Protein AF-A0A7C0XRY1-F1 (afdb_monomer_lite)

Foldseek 3Di:
DLVVLVVLLCVLLVVFDWDWDDFPNDIFIFRWDPVQDDVVQQATEGETEEEDEDPVVVCCVLPPTAFDPHHYGYQWYFYHYDQKTKIAGRVVSDIDIDRNVPDDPLLSVLVSCCSNPVDPVSVVVNRDCVSVVVVVVVVVVVVVVVVVD

Structure (mmCIF, N/CA/C/O backbone):
data_AF-A0A7C0XRY1-F1
#
_entry.id   AF-A0A7C0XRY1-F1
#
loop_
_atom_site.group_PDB
_atom_site.id
_atom_site.type_symbol
_atom_site.label_atom_id
_atom_site.label_alt_id
_atom_site.label_comp_id
_atom_site.label_asym_id
_atom_site.label_entity_id
_atom_site.label_seq_id
_atom_site.pdbx_PDB_ins_code
_atom_site.Cartn_x
_atom_site.Cartn_y
_atom_site.Cartn_z
_atom_site.occupancy
_atom_site.B_iso_or_equiv
_atom_site.auth_seq_id
_atom_site.auth_comp_id
_atom_site.auth_asym_id
_atom_site.auth_atom_id
_atom_site.pdbx_PDB_model_num
ATOM 1 N N . MET A 1 1 ? -15.741 6.247 4.252 1.00 76.25 1 MET A N 1
ATOM 2 C CA . MET A 1 1 ? -14.652 5.260 4.421 1.00 76.25 1 MET A CA 1
ATOM 3 C C . MET A 1 1 ? -13.866 4.938 3.148 1.00 76.25 1 MET A C 1
ATOM 5 O O . MET A 1 1 ? -12.732 5.383 3.084 1.00 76.25 1 MET A O 1
ATOM 9 N N . LYS A 1 2 ? -14.393 4.229 2.121 1.00 82.12 2 LYS A N 1
ATOM 10 C CA . LYS A 1 2 ? -13.607 3.956 0.881 1.00 82.12 2 LYS A CA 1
ATOM 11 C C . LYS A 1 2 ? -13.087 5.252 0.247 1.00 82.12 2 LYS A C 1
ATOM 13 O O . LYS A 1 2 ? -11.890 5.385 0.034 1.00 82.12 2 LYS A O 1
ATOM 18 N N . PHE A 1 3 ? -13.988 6.209 0.030 1.00 83.81 3 PHE A N 1
ATOM 19 C CA . PHE A 1 3 ? -13.664 7.512 -0.555 1.00 83.81 3 PHE A CA 1
ATOM 20 C C . PHE A 1 3 ? -12.614 8.292 0.252 1.00 83.81 3 PHE A C 1
ATOM 22 O O . PHE A 1 3 ? -11.694 8.858 -0.319 1.00 83.81 3 PHE A O 1
ATOM 29 N N . GLU A 1 4 ? -12.706 8.285 1.584 1.00 88.81 4 GLU A N 1
ATOM 30 C CA . GLU A 1 4 ? -11.753 8.990 2.455 1.00 88.81 4 GLU A CA 1
ATOM 31 C C . GLU A 1 4 ? -10.352 8.378 2.390 1.00 88.81 4 GLU A C 1
ATOM 33 O O . GLU A 1 4 ? -9.369 9.110 2.321 1.00 88.81 4 GLU A O 1
ATOM 38 N N . ILE A 1 5 ? -10.263 7.044 2.387 1.00 91.44 5 ILE A N 1
ATOM 39 C CA . ILE A 1 5 ? -8.989 6.325 2.291 1.00 91.44 5 ILE A CA 1
ATOM 40 C C . ILE A 1 5 ? -8.364 6.532 0.913 1.00 91.44 5 ILE A C 1
ATOM 42 O O . ILE A 1 5 ? -7.179 6.840 0.842 1.00 91.44 5 ILE A O 1
ATOM 46 N N . SER A 1 6 ? -9.156 6.417 -0.157 1.00 92.56 6 SER A N 1
ATOM 47 C CA . SER A 1 6 ? -8.690 6.678 -1.524 1.00 92.56 6 SER A CA 1
ATOM 48 C C . SER A 1 6 ? -8.161 8.112 -1.648 1.00 92.56 6 SER A C 1
ATOM 50 O O . SER A 1 6 ? -6.995 8.310 -1.975 1.00 92.56 6 SER A O 1
ATOM 52 N N . LYS A 1 7 ? -8.934 9.111 -1.200 1.00 93.62 7 LYS A N 1
ATOM 53 C CA . LYS A 1 7 ? -8.525 10.523 -1.209 1.00 93.62 7 LYS A CA 1
ATOM 54 C C . LYS A 1 7 ? -7.264 10.794 -0.382 1.00 93.62 7 LYS A C 1
ATOM 56 O O . LYS A 1 7 ? -6.456 11.638 -0.764 1.00 93.62 7 LYS A O 1
ATOM 61 N N . LEU A 1 8 ? -7.092 10.118 0.758 1.00 94.75 8 LEU A N 1
ATOM 62 C CA . LEU A 1 8 ? -5.864 10.207 1.553 1.00 94.75 8 LEU A CA 1
ATOM 63 C C . LEU A 1 8 ? -4.674 9.662 0.764 1.00 94.75 8 LEU A C 1
ATOM 65 O O . LEU A 1 8 ? -3.665 10.352 0.661 1.00 94.75 8 LEU A O 1
ATOM 69 N N . ILE A 1 9 ? -4.799 8.460 0.199 1.00 95.31 9 ILE A N 1
ATOM 70 C CA . ILE A 1 9 ? -3.731 7.817 -0.571 1.00 95.31 9 ILE A CA 1
ATOM 71 C C . ILE A 1 9 ? -3.361 8.690 -1.773 1.00 95.31 9 ILE A C 1
ATOM 73 O O . ILE A 1 9 ? -2.200 9.053 -1.923 1.00 95.31 9 ILE A O 1
ATOM 77 N N . GLU A 1 10 ? -4.337 9.114 -2.574 1.00 95.00 10 GLU A N 1
ATOM 78 C CA . GLU A 1 10 ? -4.120 9.993 -3.727 1.00 95.00 10 GLU A CA 1
ATOM 79 C C . GLU A 1 10 ? -3.440 11.309 -3.341 1.00 95.00 10 GLU A C 1
ATOM 81 O O . GLU A 1 10 ? -2.544 11.780 -4.044 1.00 95.00 10 GLU A O 1
ATOM 86 N N . LYS A 1 11 ? -3.839 11.905 -2.208 1.00 96.06 11 LYS A N 1
ATOM 87 C CA . LYS A 1 11 ? -3.251 13.153 -1.716 1.00 96.06 11 LYS A CA 1
ATOM 88 C C . LYS A 1 11 ? -1.767 13.006 -1.397 1.00 96.06 11 LYS A C 1
ATOM 90 O O . LYS A 1 11 ? -1.035 13.955 -1.658 1.00 96.06 11 LYS A O 1
ATOM 95 N N . GLU A 1 12 ? -1.344 11.891 -0.811 1.00 95.56 12 GLU A N 1
ATOM 96 C CA . GLU A 1 12 ? 0.076 11.660 -0.523 1.00 95.56 12 GLU A CA 1
ATOM 97 C C . GLU A 1 12 ? 0.827 11.266 -1.807 1.00 95.56 12 GLU A C 1
ATOM 99 O O . GLU A 1 12 ? 1.896 11.797 -2.099 1.00 95.56 12 GLU A O 1
ATOM 104 N N . LEU A 1 13 ? 0.217 10.423 -2.647 1.00 96.12 13 LEU A N 1
ATOM 105 C CA . LEU A 1 13 ? 0.836 9.914 -3.872 1.00 96.12 13 LEU A CA 1
ATOM 106 C C . LEU A 1 13 ? 1.029 10.961 -4.978 1.00 96.12 13 LEU A C 1
ATOM 108 O O . LEU A 1 13 ? 1.871 10.771 -5.859 1.00 96.12 13 LEU A O 1
ATOM 112 N N . LYS A 1 14 ? 0.276 12.067 -4.961 1.00 95.12 14 LYS A N 1
ATOM 113 C CA . LYS A 1 14 ? 0.413 13.152 -5.951 1.00 95.12 14 LYS A CA 1
ATOM 114 C C . LYS A 1 14 ? 1.782 13.841 -5.922 1.00 95.12 14 LYS A C 1
ATOM 116 O O . LYS A 1 14 ? 2.114 14.532 -6.878 1.00 95.12 14 LYS A O 1
ATOM 121 N N . ASN A 1 15 ? 2.522 13.701 -4.822 1.00 94.12 15 ASN A N 1
ATOM 122 C CA . ASN A 1 15 ? 3.830 14.329 -4.645 1.00 94.12 15 ASN A CA 1
ATOM 123 C C . ASN A 1 15 ? 4.940 13.573 -5.393 1.00 94.12 15 ASN A C 1
ATOM 125 O O . ASN A 1 15 ? 6.039 14.096 -5.547 1.00 94.12 15 ASN A O 1
ATOM 129 N N . TYR A 1 16 ? 4.649 12.362 -5.871 1.00 96.75 16 TYR A N 1
ATOM 130 C CA . TYR A 1 16 ? 5.587 11.517 -6.596 1.00 96.75 16 TYR A CA 1
ATOM 131 C C . TYR A 1 16 ? 5.400 11.624 -8.106 1.00 96.75 16 TYR A C 1
ATOM 133 O O . TYR A 1 16 ? 4.287 11.818 -8.610 1.00 96.75 16 TYR A O 1
ATOM 141 N N . SER A 1 17 ? 6.497 11.432 -8.839 1.00 96.19 17 SER A N 1
ATOM 142 C CA . SER A 1 17 ? 6.447 11.332 -10.293 1.00 96.19 17 SER A CA 1
ATOM 143 C C . SER A 1 17 ? 5.714 10.055 -10.708 1.00 96.19 17 SER A C 1
ATOM 145 O O . SER A 1 17 ? 5.767 9.020 -10.040 1.00 96.19 17 SER A O 1
ATOM 147 N N . LYS A 1 18 ? 4.973 10.138 -11.813 1.00 97.25 18 LYS A N 1
ATOM 148 C CA . LYS A 1 18 ? 4.175 9.025 -12.331 1.00 97.25 18 LYS A CA 1
ATOM 149 C C . LYS A 1 18 ? 4.900 8.360 -13.487 1.00 97.25 18 LYS A C 1
ATOM 151 O O . LYS A 1 18 ? 5.390 9.039 -14.388 1.00 97.25 18 LYS A O 1
ATOM 156 N N . LYS A 1 19 ? 4.903 7.032 -13.494 1.00 97.25 19 LYS A N 1
ATOM 157 C CA . LYS A 1 19 ? 5.399 6.223 -14.602 1.00 97.25 19 LYS A CA 1
ATOM 158 C C . LYS A 1 19 ? 4.414 5.114 -14.922 1.00 97.25 19 LYS A C 1
ATOM 160 O O . LYS A 1 19 ? 3.993 4.381 -14.033 1.00 97.25 19 LYS A O 1
ATOM 165 N N . ASP A 1 20 ? 4.093 4.954 -16.196 1.00 96.06 20 ASP A N 1
ATOM 166 C CA . ASP A 1 20 ? 3.316 3.804 -16.634 1.00 96.06 20 ASP A CA 1
ATOM 167 C C . ASP A 1 20 ? 4.210 2.568 -16.702 1.00 96.06 20 ASP A C 1
ATOM 169 O O . ASP A 1 20 ? 5.245 2.561 -17.375 1.00 96.06 20 ASP A O 1
ATOM 173 N N . ILE A 1 21 ? 3.785 1.511 -16.020 1.00 95.38 21 ILE A N 1
ATOM 174 C CA . ILE A 1 21 ? 4.418 0.197 -16.062 1.00 95.38 21 ILE A CA 1
ATOM 175 C C . ILE A 1 21 ? 3.436 -0.838 -16.597 1.00 95.38 21 ILE A C 1
ATOM 177 O O . ILE A 1 21 ? 2.224 -0.753 -16.386 1.00 95.38 21 ILE A O 1
ATOM 181 N N . LYS A 1 22 ? 3.963 -1.841 -17.299 1.00 94.25 22 LYS A N 1
ATOM 182 C CA . LYS A 1 22 ? 3.182 -2.981 -17.775 1.00 94.25 22 LYS A CA 1
ATOM 183 C C . LYS A 1 22 ? 3.335 -4.129 -16.780 1.00 94.25 22 LYS A C 1
ATOM 185 O O . LYS A 1 22 ? 4.439 -4.623 -16.575 1.00 94.25 22 LYS A O 1
ATOM 190 N N . ILE A 1 23 ? 2.231 -4.560 -16.178 1.00 93.00 23 ILE A N 1
ATOM 191 C CA . ILE A 1 23 ? 2.181 -5.749 -15.323 1.00 93.00 23 ILE A CA 1
ATOM 192 C C . ILE A 1 23 ? 1.205 -6.728 -15.976 1.00 93.00 23 ILE A C 1
ATOM 194 O O . ILE A 1 23 ? 0.007 -6.451 -16.058 1.00 93.00 23 ILE A O 1
ATOM 198 N N . SER A 1 24 ? 1.715 -7.876 -16.440 1.00 87.44 24 SER A N 1
ATOM 199 C CA . SER A 1 24 ? 0.972 -8.765 -17.351 1.00 87.44 24 SER A CA 1
ATOM 200 C C . SER A 1 24 ? 0.492 -7.969 -18.574 1.00 87.44 24 SER A C 1
ATOM 202 O O . SER A 1 24 ? 1.291 -7.250 -19.164 1.00 87.44 24 SER A O 1
ATOM 204 N N . ASP A 1 25 ? -0.782 -8.050 -18.942 1.00 87.12 25 ASP A N 1
ATOM 205 C CA . ASP A 1 25 ? -1.333 -7.381 -20.125 1.00 87.12 25 ASP A CA 1
ATOM 206 C C . ASP A 1 25 ? -2.000 -6.038 -19.815 1.00 87.12 25 ASP A C 1
ATOM 208 O O . ASP A 1 25 ? -2.602 -5.418 -20.690 1.00 87.12 25 ASP A O 1
ATOM 212 N N . LYS A 1 26 ? -1.860 -5.550 -18.577 1.00 92.00 26 LYS A N 1
ATOM 213 C CA . LYS A 1 26 ? -2.432 -4.280 -18.131 1.00 92.00 26 LYS A CA 1
ATOM 214 C C . LYS A 1 26 ? -1.353 -3.236 -17.863 1.00 92.00 26 LYS A C 1
ATOM 216 O O . LYS A 1 26 ? -0.240 -3.548 -17.430 1.00 92.00 26 LYS A O 1
ATOM 221 N N . ARG A 1 27 ? -1.707 -1.976 -18.114 1.00 94.31 27 ARG A N 1
ATOM 222 C CA . ARG A 1 27 ? -0.910 -0.812 -17.724 1.00 94.31 27 ARG A CA 1
ATOM 223 C C . ARG A 1 27 ? -1.376 -0.313 -16.368 1.00 94.31 27 ARG A C 1
ATOM 225 O O . ARG A 1 27 ? -2.576 -0.227 -16.127 1.00 94.31 27 ARG A O 1
ATOM 232 N N . TYR A 1 28 ? -0.419 0.030 -15.521 1.00 95.50 28 TYR A N 1
ATOM 233 C CA . TYR A 1 28 ? -0.668 0.617 -14.217 1.00 95.50 28 TYR A CA 1
ATOM 234 C C . TYR A 1 28 ? 0.220 1.835 -14.015 1.00 95.50 28 TYR A C 1
ATOM 236 O O . TYR A 1 28 ? 1.333 1.893 -14.539 1.00 95.50 28 TYR A O 1
ATOM 244 N N . THR A 1 29 ? -0.252 2.772 -13.200 1.00 96.44 29 THR A N 1
ATOM 245 C CA . THR A 1 29 ? 0.541 3.923 -12.778 1.00 96.44 29 THR A CA 1
ATOM 246 C C . THR A 1 29 ? 1.361 3.564 -11.544 1.00 96.44 29 THR A C 1
ATOM 248 O O . THR A 1 29 ? 0.824 3.217 -10.492 1.00 96.44 29 THR A O 1
ATOM 251 N N . LEU A 1 30 ? 2.678 3.668 -11.683 1.00 97.69 30 LEU A N 1
ATOM 252 C CA . LEU A 1 30 ? 3.638 3.627 -10.594 1.00 97.69 30 LEU A CA 1
ATOM 253 C C . LEU A 1 30 ? 3.942 5.057 -10.145 1.00 97.69 30 LEU A C 1
ATOM 255 O O . LEU A 1 30 ? 4.295 5.908 -10.960 1.00 97.69 30 LEU A O 1
ATOM 259 N N . HIS A 1 31 ? 3.834 5.305 -8.848 1.00 98.12 31 HIS A N 1
ATOM 260 C CA . HIS A 1 31 ? 4.304 6.527 -8.209 1.00 98.12 31 HIS A CA 1
ATOM 261 C C . HIS A 1 31 ? 5.738 6.294 -7.745 1.00 98.12 31 HIS A C 1
ATOM 263 O O . HIS A 1 31 ? 5.951 5.575 -6.770 1.00 98.12 31 HIS A O 1
ATOM 269 N N . VAL A 1 32 ? 6.708 6.823 -8.487 1.00 97.38 32 VAL A N 1
ATOM 270 C CA . VAL A 1 32 ? 8.135 6.560 -8.275 1.00 97.38 32 VAL A CA 1
ATOM 271 C C . VAL A 1 32 ? 8.612 7.313 -7.041 1.00 97.38 32 VAL A C 1
ATOM 273 O O . VAL A 1 32 ? 8.381 8.515 -6.913 1.00 97.38 32 VAL A O 1
ATOM 276 N N . VAL A 1 33 ? 9.264 6.591 -6.135 1.00 96.88 33 VAL A N 1
ATOM 277 C CA . VAL A 1 33 ? 9.712 7.108 -4.844 1.00 96.88 33 VAL A CA 1
ATOM 278 C C . VAL A 1 33 ? 11.228 7.295 -4.903 1.00 96.88 33 VAL A C 1
ATOM 280 O O . VAL A 1 33 ? 11.940 6.288 -4.930 1.00 96.88 33 VAL A O 1
ATOM 283 N N . PRO A 1 34 ? 11.739 8.540 -4.930 1.00 94.25 34 PRO A N 1
ATOM 284 C CA . PRO A 1 34 ? 13.173 8.805 -5.060 1.00 94.25 34 PRO A CA 1
ATOM 285 C C . PRO A 1 34 ? 14.025 8.089 -4.009 1.00 94.25 34 PRO A C 1
ATOM 287 O O . PRO A 1 34 ? 15.071 7.545 -4.335 1.00 94.25 34 PRO A O 1
ATOM 290 N N . GLU A 1 35 ? 13.542 8.007 -2.769 1.00 94.12 35 GLU A N 1
ATOM 291 C CA . GLU A 1 35 ? 14.229 7.368 -1.640 1.00 94.12 35 GLU A CA 1
ATOM 292 C C . GLU A 1 35 ? 14.394 5.848 -1.796 1.00 94.12 35 GLU A C 1
ATOM 294 O O . GLU A 1 35 ? 15.146 5.227 -1.047 1.00 94.12 35 GLU A O 1
ATOM 299 N N . LEU A 1 36 ? 13.676 5.237 -2.743 1.00 92.88 36 LEU A N 1
ATOM 300 C CA . LEU A 1 36 ? 13.749 3.809 -3.053 1.00 92.88 36 LEU A CA 1
ATOM 301 C C . LEU A 1 36 ? 14.447 3.536 -4.396 1.00 92.88 36 LEU A C 1
ATOM 303 O O . LEU A 1 36 ? 14.470 2.391 -4.849 1.00 92.88 36 LEU A O 1
ATOM 307 N N . CYS A 1 37 ? 14.976 4.571 -5.050 1.00 94.25 37 CYS A N 1
ATOM 308 C CA . CYS A 1 37 ? 15.654 4.454 -6.333 1.00 94.25 37 CYS A CA 1
ATOM 309 C C . CYS A 1 37 ? 17.176 4.393 -6.160 1.00 94.25 37 CYS A C 1
ATOM 311 O O . CYS A 1 37 ? 17.741 5.012 -5.263 1.00 94.25 37 CYS A O 1
ATOM 313 N N . ASP A 1 38 ? 17.823 3.666 -7.063 1.00 93.81 38 ASP A N 1
ATOM 314 C CA . ASP A 1 38 ? 19.273 3.579 -7.195 1.00 93.81 38 ASP A CA 1
ATOM 315 C C . ASP A 1 38 ? 19.597 3.619 -8.694 1.00 93.81 38 ASP A C 1
ATOM 317 O O . ASP A 1 38 ? 19.306 2.670 -9.429 1.00 93.81 38 ASP A O 1
ATOM 321 N N . GLU A 1 39 ? 20.110 4.756 -9.169 1.00 92.00 39 GLU A N 1
ATOM 322 C CA . GLU A 1 39 ? 20.379 4.975 -10.596 1.00 92.00 39 GLU A CA 1
ATOM 323 C C . GLU A 1 39 ? 21.548 4.122 -11.100 1.00 92.00 39 GLU A C 1
ATOM 325 O O . GLU A 1 39 ? 21.475 3.607 -12.218 1.00 92.00 39 GLU A O 1
ATOM 330 N N . ASP A 1 40 ? 22.565 3.892 -10.263 1.00 94.25 40 ASP A N 1
ATOM 331 C CA . ASP A 1 40 ? 23.739 3.081 -10.603 1.00 94.25 40 ASP A CA 1
ATOM 332 C C . ASP A 1 40 ? 23.346 1.616 -10.846 1.00 94.25 40 ASP A C 1
ATOM 334 O O . ASP A 1 40 ? 23.890 0.942 -11.724 1.00 94.25 40 ASP A O 1
ATOM 338 N N . LEU A 1 41 ? 22.351 1.128 -10.100 1.00 92.50 41 LEU A N 1
ATOM 339 C CA . LEU A 1 41 ? 21.788 -0.214 -10.256 1.00 92.50 41 LEU A CA 1
ATOM 340 C C . LEU A 1 41 ? 20.580 -0.268 -11.205 1.00 92.50 41 LEU A C 1
ATOM 342 O O . LEU A 1 41 ? 20.011 -1.346 -11.420 1.00 92.50 41 LEU A O 1
ATOM 346 N N . ASN A 1 42 ? 20.181 0.866 -11.793 1.00 94.38 42 ASN A N 1
ATOM 347 C CA . ASN A 1 42 ? 18.979 0.999 -12.617 1.00 94.38 42 ASN A CA 1
ATOM 348 C C . ASN A 1 42 ? 17.734 0.454 -11.886 1.00 94.38 42 ASN A C 1
ATOM 350 O O . ASN A 1 42 ? 16.978 -0.339 -12.443 1.00 94.38 42 ASN A O 1
ATOM 354 N N . ILE A 1 43 ? 17.537 0.812 -10.616 1.00 94.62 43 ILE A N 1
ATOM 355 C CA . ILE A 1 43 ? 16.397 0.406 -9.784 1.00 94.62 43 ILE A CA 1
ATOM 356 C C . ILE A 1 43 ? 15.509 1.626 -9.549 1.00 94.62 43 ILE A C 1
ATOM 358 O O . ILE A 1 43 ? 15.941 2.608 -8.955 1.00 94.62 43 ILE A O 1
ATOM 362 N N . PHE A 1 44 ? 14.244 1.548 -9.969 1.00 96.62 44 PHE A N 1
ATOM 363 C CA . PHE A 1 44 ? 13.268 2.622 -9.772 1.00 96.62 44 PHE A CA 1
ATOM 364 C C . PHE A 1 44 ? 12.015 2.084 -9.083 1.00 96.62 44 PHE A C 1
ATOM 366 O O . PHE A 1 44 ? 11.045 1.671 -9.727 1.00 96.62 44 PHE A O 1
ATOM 373 N N . GLU A 1 45 ? 12.0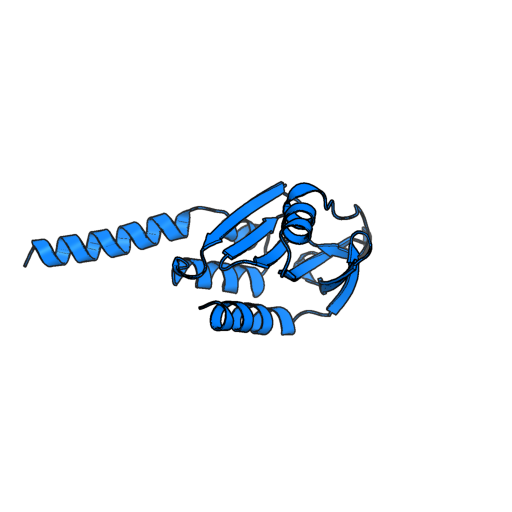41 2.046 -7.754 1.00 95.88 45 GLU A N 1
ATOM 374 C CA . GLU A 1 45 ? 10.940 1.517 -6.954 1.00 95.88 45 GLU A C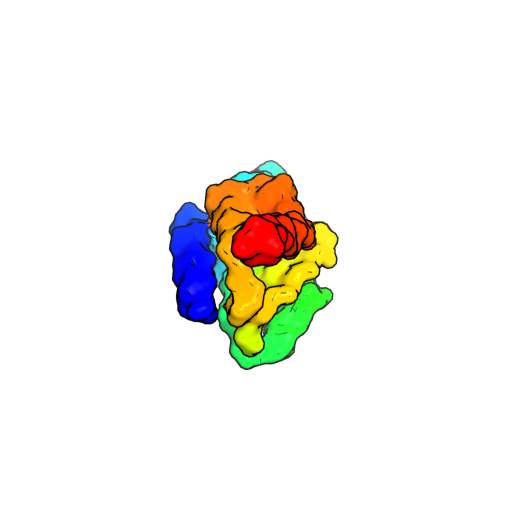A 1
ATOM 375 C C . GLU A 1 45 ? 9.875 2.578 -6.629 1.00 95.88 45 GLU A C 1
ATOM 377 O O . GLU A 1 45 ? 10.119 3.785 -6.593 1.00 95.88 45 GLU A O 1
ATOM 382 N N . GLY A 1 46 ? 8.648 2.121 -6.373 1.00 97.00 46 GLY A N 1
ATOM 383 C CA . GLY A 1 46 ? 7.570 3.027 -6.000 1.00 97.00 46 GLY A CA 1
ATOM 384 C C . GLY A 1 46 ? 6.287 2.373 -5.506 1.00 97.00 46 GLY A C 1
ATOM 385 O O . GLY A 1 46 ? 6.206 1.161 -5.266 1.00 97.00 46 GLY A O 1
ATOM 386 N N . PHE A 1 47 ? 5.255 3.201 -5.372 1.00 98.25 47 PHE A N 1
ATOM 387 C CA . PHE A 1 47 ? 3.922 2.801 -4.943 1.00 98.25 47 PHE A CA 1
ATOM 388 C C . PHE A 1 47 ? 3.018 2.496 -6.133 1.00 98.25 47 PHE A C 1
ATOM 390 O O . PHE A 1 47 ? 2.864 3.307 -7.044 1.00 98.25 47 PHE A O 1
ATOM 397 N N . LEU A 1 48 ? 2.387 1.324 -6.108 1.00 97.50 48 LEU A N 1
ATOM 398 C CA . LEU A 1 48 ? 1.374 0.926 -7.081 1.00 97.50 48 LEU A CA 1
ATOM 399 C C . LEU A 1 48 ? 0.002 1.050 -6.427 1.00 97.50 48 LEU A C 1
ATOM 401 O O . LEU A 1 48 ? -0.342 0.222 -5.584 1.00 97.50 48 LEU A O 1
ATOM 405 N N . PHE A 1 49 ? -0.773 2.062 -6.810 1.00 96.94 49 PHE A N 1
ATOM 406 C CA . PHE A 1 49 ? -2.139 2.243 -6.322 1.00 96.94 49 PHE A CA 1
ATOM 407 C C . PHE A 1 49 ? -3.151 1.753 -7.357 1.00 96.94 49 PHE A C 1
ATOM 409 O O . PHE A 1 49 ? -3.102 2.156 -8.516 1.00 96.94 49 PHE A O 1
ATOM 416 N N . VAL A 1 50 ? -4.044 0.852 -6.941 1.00 95.50 50 VAL A N 1
ATOM 417 C CA . VAL A 1 50 ? -5.034 0.217 -7.818 1.00 95.50 50 VAL A CA 1
ATOM 418 C C . VAL A 1 50 ? -6.384 0.164 -7.120 1.00 95.50 50 VAL A C 1
ATOM 420 O O . VAL A 1 50 ? -6.504 -0.382 -6.022 1.00 95.50 50 VAL A O 1
ATOM 423 N N . GLU A 1 51 ? -7.419 0.662 -7.786 1.00 94.75 51 GLU A N 1
ATOM 424 C CA . GLU A 1 51 ? -8.801 0.317 -7.466 1.00 94.75 51 GLU A CA 1
ATOM 425 C C . GLU A 1 51 ? -9.224 -0.842 -8.375 1.00 94.75 51 GLU A C 1
ATOM 427 O O . GLU A 1 51 ? -9.386 -0.666 -9.578 1.00 94.75 51 GLU A O 1
ATOM 432 N N . ALA A 1 52 ? -9.310 -2.050 -7.817 1.00 93.69 52 ALA A N 1
ATOM 433 C CA . ALA A 1 52 ? -9.577 -3.270 -8.569 1.00 93.69 52 ALA A CA 1
ATOM 434 C C . ALA A 1 52 ? -11.037 -3.710 -8.404 1.00 93.69 52 ALA A C 1
ATOM 436 O O . ALA A 1 52 ? -11.500 -3.978 -7.292 1.00 93.69 52 ALA A O 1
ATOM 437 N N . ASP A 1 53 ? -11.726 -3.874 -9.531 1.00 90.38 53 ASP A N 1
ATOM 438 C CA . ASP A 1 53 ? -13.136 -4.285 -9.565 1.00 90.38 53 ASP A CA 1
ATOM 439 C C . ASP A 1 53 ? -13.321 -5.806 -9.659 1.00 90.38 53 ASP A C 1
ATOM 441 O O . ASP A 1 53 ? -14.417 -6.327 -9.463 1.00 90.38 53 ASP A O 1
ATOM 445 N N . ASN A 1 54 ? -12.250 -6.552 -9.949 1.00 91.69 54 ASN A N 1
ATOM 446 C CA . ASN A 1 54 ? -12.304 -7.998 -10.148 1.00 91.69 54 ASN A CA 1
ATOM 447 C C . ASN A 1 54 ? -11.326 -8.752 -9.231 1.00 91.69 54 ASN A C 1
ATOM 449 O O . ASN A 1 54 ? -10.189 -8.342 -8.993 1.00 91.69 54 ASN A O 1
ATOM 453 N N . LYS A 1 55 ? -11.763 -9.918 -8.739 1.00 91.19 55 LYS A N 1
ATOM 454 C CA . LYS A 1 55 ? -10.969 -10.759 -7.824 1.00 91.19 55 LYS A CA 1
ATOM 455 C C . LYS A 1 55 ? -9.718 -11.348 -8.483 1.00 91.19 55 LYS A C 1
ATOM 457 O O . LYS A 1 55 ? -8.732 -11.599 -7.792 1.00 91.19 55 LYS A O 1
ATOM 462 N N . SER A 1 56 ? -9.741 -11.566 -9.798 1.00 92.56 56 SER A N 1
ATOM 463 C CA . SER A 1 56 ? -8.604 -12.097 -10.561 1.00 92.56 56 SER A CA 1
ATOM 464 C C . SER A 1 56 ? -7.391 -11.168 -10.532 1.00 92.56 56 SER A C 1
ATOM 466 O O . SER A 1 56 ? -6.279 -11.632 -10.303 1.00 92.56 56 SER A O 1
ATOM 468 N N . GLU A 1 57 ? -7.597 -9.865 -10.694 1.00 94.69 57 GLU A N 1
ATOM 469 C CA . GLU A 1 57 ? -6.559 -8.833 -10.669 1.00 94.69 57 GLU A CA 1
ATOM 470 C C . GLU A 1 57 ? -5.957 -8.695 -9.279 1.00 94.69 57 GLU A C 1
ATOM 472 O O . GLU A 1 57 ? -4.738 -8.731 -9.126 1.00 94.69 57 GLU A O 1
ATOM 477 N N . VAL A 1 58 ? -6.807 -8.661 -8.250 1.00 95.75 58 VAL A N 1
ATOM 478 C CA . VAL A 1 58 ? -6.360 -8.669 -6.851 1.00 95.75 58 VAL A CA 1
ATOM 479 C C . VAL A 1 58 ? -5.516 -9.909 -6.565 1.00 95.75 58 VAL A C 1
ATOM 481 O O . VAL A 1 58 ? -4.439 -9.804 -5.984 1.00 95.75 58 VAL A O 1
ATOM 484 N N . SER A 1 59 ? -5.976 -11.091 -6.989 1.00 95.50 59 SER A N 1
ATOM 485 C CA . SER A 1 59 ? -5.246 -12.349 -6.804 1.00 95.50 59 SER A CA 1
ATOM 486 C C . SER A 1 59 ? -3.898 -12.334 -7.526 1.00 95.50 59 SER A C 1
ATOM 488 O O . SER A 1 59 ? -2.874 -12.694 -6.935 1.00 95.50 59 SER A O 1
ATOM 490 N N . TYR A 1 60 ? -3.876 -11.858 -8.773 1.00 96.00 60 TYR A N 1
ATOM 491 C CA . TYR A 1 60 ? -2.665 -11.740 -9.575 1.00 96.00 60 TYR A CA 1
ATOM 492 C C . TYR A 1 60 ? -1.643 -10.815 -8.909 1.00 96.00 60 TYR A C 1
ATOM 494 O O . TYR A 1 60 ? -0.516 -11.239 -8.648 1.00 96.00 60 TYR A O 1
ATOM 502 N N . LEU A 1 61 ? -2.047 -9.590 -8.566 1.00 95.94 61 LEU A N 1
ATOM 503 C CA . LEU A 1 61 ? -1.182 -8.616 -7.902 1.00 95.94 61 LEU A CA 1
ATOM 504 C C . LEU A 1 61 ? -0.728 -9.120 -6.529 1.00 95.94 61 LEU A C 1
ATOM 506 O O . LEU A 1 61 ? 0.417 -8.940 -6.152 1.00 95.94 61 LEU A O 1
ATOM 510 N N . LYS A 1 62 ? -1.571 -9.837 -5.785 1.00 95.56 62 LYS A N 1
ATOM 511 C CA . LYS A 1 62 ? -1.198 -10.373 -4.471 1.00 95.56 62 LYS A CA 1
ATOM 512 C C . LYS A 1 62 ? -0.155 -11.498 -4.538 1.00 95.56 62 LYS A C 1
ATOM 514 O O . LYS A 1 62 ? 0.684 -11.596 -3.634 1.00 95.56 62 LYS A O 1
ATOM 519 N N . THR A 1 63 ? -0.267 -12.391 -5.526 1.00 93.38 63 THR A N 1
ATOM 520 C CA . THR A 1 63 ? 0.393 -13.713 -5.491 1.00 93.38 63 THR A CA 1
ATOM 521 C C . THR A 1 63 ? 1.309 -14.019 -6.671 1.00 93.38 63 THR A C 1
ATOM 523 O O . THR A 1 63 ? 2.285 -14.742 -6.488 1.00 93.38 63 THR A O 1
ATOM 526 N N . ARG A 1 64 ? 1.011 -13.508 -7.869 1.00 93.50 64 ARG A N 1
ATOM 527 C CA . ARG A 1 64 ? 1.711 -13.882 -9.109 1.00 93.50 64 ARG A CA 1
ATOM 528 C C . ARG A 1 64 ? 2.658 -12.808 -9.607 1.00 93.50 64 ARG A C 1
ATOM 530 O O . ARG A 1 64 ? 3.689 -13.142 -10.182 1.00 93.50 64 ARG A O 1
ATOM 537 N N . TYR A 1 65 ? 2.318 -11.542 -9.398 1.00 93.94 65 TYR A N 1
ATOM 538 C CA . TYR A 1 65 ? 3.186 -10.448 -9.793 1.00 93.94 65 TYR A CA 1
ATOM 539 C C . TYR A 1 65 ? 4.502 -10.493 -9.005 1.00 93.94 65 TYR A C 1
ATOM 541 O O . TYR A 1 65 ? 4.517 -10.491 -7.772 1.00 93.94 65 TYR A O 1
ATOM 549 N N . LYS A 1 66 ? 5.604 -10.537 -9.754 1.00 92.06 66 LYS A N 1
ATOM 550 C CA . LYS A 1 66 ? 6.970 -10.417 -9.257 1.00 92.06 66 LYS A CA 1
ATOM 551 C C . LYS A 1 66 ? 7.572 -9.169 -9.900 1.00 92.06 66 LYS A C 1
ATOM 553 O O . LYS A 1 66 ? 7.609 -9.124 -11.132 1.00 92.06 66 LYS A O 1
ATOM 558 N N . PRO A 1 67 ? 7.988 -8.163 -9.116 1.00 92.19 67 PRO A N 1
ATOM 559 C CA . PRO A 1 67 ? 8.656 -7.003 -9.679 1.00 92.19 67 PRO A CA 1
ATOM 560 C C . PRO A 1 67 ? 9.935 -7.411 -10.422 1.00 92.19 67 PRO A C 1
ATOM 562 O O . PRO A 1 67 ? 10.576 -8.395 -10.032 1.00 92.19 67 PRO A O 1
ATOM 565 N N . PRO A 1 68 ? 10.299 -6.692 -11.494 1.00 91.69 68 PRO A N 1
ATOM 566 C CA . PRO A 1 68 ? 11.554 -6.934 -12.188 1.00 91.69 68 PRO A CA 1
ATOM 567 C C . PRO A 1 68 ? 12.747 -6.610 -11.278 1.00 91.69 68 PRO A C 1
ATOM 569 O O . PRO A 1 68 ? 12.636 -5.810 -10.353 1.00 91.69 68 PRO A O 1
ATOM 572 N N . VAL A 1 69 ? 13.893 -7.234 -11.558 1.00 87.38 69 VAL A N 1
ATOM 573 C CA . VAL A 1 69 ? 15.143 -7.021 -10.798 1.00 87.38 69 VAL A CA 1
ATOM 574 C C . VAL A 1 69 ? 15.755 -5.643 -11.087 1.00 87.38 69 VAL A C 1
ATOM 576 O O . VAL A 1 69 ? 16.491 -5.114 -10.266 1.00 87.38 69 VAL A O 1
ATOM 579 N N . SER A 1 70 ? 15.438 -5.062 -12.245 1.00 91.25 70 SER A N 1
ATOM 580 C CA . SER A 1 70 ? 15.925 -3.762 -12.699 1.00 91.25 70 SER A CA 1
ATOM 581 C C . SER A 1 70 ? 14.820 -3.036 -13.478 1.00 91.25 70 SER A C 1
ATOM 583 O O . SER A 1 70 ? 13.920 -3.667 -14.041 1.00 91.25 70 SER A O 1
ATOM 585 N N . GLY A 1 71 ? 14.878 -1.710 -13.499 1.00 94.06 71 GLY A N 1
ATOM 586 C CA . GLY A 1 71 ? 13.885 -0.807 -14.060 1.00 94.06 71 GLY A CA 1
ATOM 587 C C . GLY A 1 71 ? 12.815 -0.390 -13.050 1.00 94.06 71 GLY A C 1
ATOM 588 O O . GLY A 1 71 ? 13.015 -0.406 -11.836 1.00 94.06 71 GLY A O 1
ATOM 589 N N . TYR A 1 72 ? 11.659 0.008 -13.581 1.00 96.62 72 TYR A N 1
ATOM 590 C CA . TYR A 1 72 ? 10.532 0.486 -12.785 1.00 96.62 72 TYR A CA 1
ATOM 591 C C . TYR A 1 72 ? 9.764 -0.671 -12.147 1.00 96.62 72 TYR A C 1
ATOM 593 O O . TYR A 1 72 ? 9.209 -1.527 -12.842 1.00 96.62 72 TYR A O 1
ATOM 601 N N . ALA A 1 73 ? 9.696 -0.665 -10.821 1.00 95.31 73 ALA A N 1
ATOM 602 C CA . ALA A 1 73 ? 9.153 -1.752 -10.025 1.00 95.31 73 ALA A CA 1
ATOM 603 C C . ALA A 1 73 ? 8.229 -1.230 -8.919 1.00 95.31 73 ALA A C 1
ATOM 605 O O . ALA A 1 73 ? 8.457 -0.195 -8.298 1.00 95.31 73 ALA A O 1
ATOM 606 N N . SER A 1 74 ? 7.170 -1.981 -8.622 1.00 95.69 74 SER A N 1
ATOM 607 C CA . SER A 1 74 ? 6.349 -1.686 -7.444 1.00 95.69 74 SER A CA 1
ATOM 608 C C . SER A 1 74 ? 7.007 -2.276 -6.207 1.00 95.69 74 SER A C 1
ATOM 610 O O . SER A 1 74 ? 7.153 -3.496 -6.113 1.00 95.69 74 SER A O 1
ATOM 612 N N . ARG A 1 75 ? 7.340 -1.419 -5.240 1.00 95.50 75 ARG A N 1
ATOM 613 C CA . ARG A 1 75 ? 7.780 -1.853 -3.918 1.00 95.50 75 ARG A CA 1
ATOM 614 C C . ARG A 1 75 ? 6.597 -2.205 -3.033 1.00 95.50 75 ARG A C 1
ATOM 616 O O . ARG A 1 75 ? 6.537 -3.318 -2.506 1.00 95.50 75 ARG A O 1
ATOM 623 N N . ILE A 1 76 ? 5.649 -1.276 -2.897 1.00 97.88 76 ILE A N 1
ATOM 624 C CA . ILE A 1 76 ? 4.391 -1.518 -2.187 1.00 97.88 76 ILE A CA 1
ATOM 625 C C . ILE A 1 76 ? 3.216 -1.427 -3.158 1.00 97.88 76 ILE A C 1
ATOM 627 O O . ILE A 1 76 ? 3.039 -0.428 -3.857 1.00 97.88 76 ILE A O 1
ATOM 631 N N . GLY A 1 77 ? 2.388 -2.467 -3.160 1.00 97.75 77 GLY A N 1
ATOM 632 C CA . GLY A 1 77 ? 1.066 -2.467 -3.771 1.00 97.75 77 GLY A CA 1
ATOM 633 C C . GLY A 1 77 ? 0.009 -2.016 -2.773 1.00 97.75 77 GLY A C 1
ATOM 634 O O . GLY A 1 77 ? -0.051 -2.537 -1.659 1.00 97.75 77 GLY A O 1
ATOM 635 N N . ILE A 1 78 ? -0.831 -1.076 -3.190 1.00 98.12 78 ILE A N 1
ATOM 636 C CA . ILE A 1 78 ? -1.937 -0.491 -2.437 1.00 98.12 78 ILE A CA 1
ATOM 637 C C . ILE A 1 78 ? -3.198 -0.738 -3.253 1.00 98.12 78 ILE A C 1
ATOM 639 O O . ILE A 1 78 ? -3.446 -0.073 -4.254 1.00 98.12 78 ILE A O 1
ATOM 643 N N . ILE A 1 79 ? -3.966 -1.751 -2.871 1.00 97.56 79 ILE A N 1
ATOM 644 C CA . ILE A 1 79 ? -5.034 -2.292 -3.710 1.00 97.56 79 ILE A CA 1
ATOM 645 C C . ILE A 1 79 ? -6.354 -2.182 -2.953 1.00 97.56 79 ILE A C 1
ATOM 647 O O . ILE A 1 79 ? -6.553 -2.847 -1.933 1.00 97.56 79 ILE A O 1
ATOM 651 N N . LEU A 1 80 ? -7.260 -1.346 -3.451 1.00 96.94 80 LEU A N 1
ATOM 652 C CA . LEU A 1 80 ? -8.632 -1.235 -2.964 1.00 96.94 80 LEU A CA 1
ATOM 653 C C . LEU A 1 80 ? -9.532 -2.163 -3.777 1.00 96.94 80 LEU A C 1
ATOM 655 O O . LEU A 1 80 ? -9.557 -2.077 -4.998 1.00 96.94 80 LEU A O 1
ATOM 659 N N . TYR A 1 81 ? -10.282 -3.035 -3.109 1.00 96.00 81 TYR A N 1
ATOM 660 C CA . TYR A 1 81 ? -11.199 -3.974 -3.766 1.00 96.00 81 TYR A CA 1
ATOM 661 C C . TYR A 1 81 ? -12.291 -4.420 -2.796 1.00 96.00 81 TYR A C 1
ATOM 663 O O . TYR A 1 81 ? -12.003 -4.613 -1.622 1.00 96.00 81 TYR A O 1
ATOM 671 N N . ASP A 1 82 ? -13.531 -4.594 -3.260 1.00 93.38 82 ASP A N 1
ATOM 672 C CA . ASP A 1 82 ? -14.629 -5.246 -2.514 1.00 93.38 82 ASP A CA 1
ATOM 673 C C . ASP A 1 82 ? -14.722 -4.868 -1.012 1.00 93.38 82 ASP A C 1
ATOM 675 O O . ASP A 1 82 ? -14.778 -5.717 -0.124 1.00 93.38 82 ASP A O 1
ATOM 679 N N . GLY A 1 83 ? -14.620 -3.574 -0.679 1.00 94.06 83 GLY A N 1
ATOM 680 C CA . GLY A 1 83 ? -14.676 -3.105 0.715 1.00 94.06 83 GLY A CA 1
ATOM 681 C C . GLY A 1 83 ? -13.422 -3.374 1.570 1.00 94.06 83 GLY A C 1
ATOM 682 O O . GLY A 1 83 ? -13.471 -3.212 2.794 1.00 94.06 83 GLY A O 1
ATOM 683 N N . HIS A 1 84 ? -12.303 -3.740 0.949 1.00 96.44 84 HIS A N 1
ATOM 684 C CA . HIS A 1 84 ? -11.016 -4.054 1.563 1.00 96.44 84 HIS A CA 1
ATOM 685 C C . HIS A 1 84 ? -9.880 -3.183 1.010 1.00 96.44 84 HIS A C 1
ATOM 687 O O . HIS A 1 84 ? -9.919 -2.703 -0.122 1.00 96.44 84 HIS A O 1
ATOM 693 N N . LEU A 1 85 ? -8.847 -3.016 1.833 1.00 96.94 85 LEU A N 1
ATOM 694 C CA . LEU A 1 85 ? -7.533 -2.506 1.466 1.00 96.94 85 LEU A CA 1
ATOM 695 C C . LEU A 1 85 ? -6.521 -3.643 1.628 1.00 96.94 85 LEU A C 1
ATOM 697 O O . LEU A 1 85 ? -6.320 -4.146 2.736 1.00 96.94 85 LEU A O 1
ATOM 701 N N . LEU A 1 86 ? -5.890 -4.046 0.531 1.00 97.44 86 LEU A N 1
ATOM 702 C CA . LEU A 1 86 ? -4.718 -4.914 0.519 1.00 97.44 86 LEU A CA 1
ATOM 703 C C . LEU A 1 86 ? -3.471 -4.042 0.399 1.00 97.44 86 LEU A C 1
ATOM 705 O O . LEU A 1 86 ? -3.341 -3.261 -0.540 1.00 97.44 86 LEU A O 1
ATOM 709 N N . LEU A 1 87 ? -2.542 -4.231 1.328 1.00 97.88 87 LEU A N 1
ATOM 710 C CA . LEU A 1 87 ? -1.183 -3.721 1.219 1.00 97.88 87 LEU A CA 1
ATOM 711 C C . LEU A 1 87 ? -0.243 -4.900 1.001 1.00 97.88 87 LEU A C 1
ATOM 713 O O . LEU A 1 87 ? -0.331 -5.903 1.715 1.00 97.88 87 LEU A O 1
ATOM 717 N N . LYS A 1 88 ? 0.651 -4.789 0.022 1.00 97.69 88 LYS A N 1
ATOM 718 C CA . LYS A 1 88 ? 1.605 -5.835 -0.359 1.00 97.69 88 LYS A CA 1
ATOM 719 C C . LYS A 1 88 ? 3.000 -5.236 -0.455 1.00 97.69 88 LYS A C 1
ATOM 721 O O . LYS A 1 88 ? 3.225 -4.406 -1.318 1.00 97.69 88 LYS A O 1
ATOM 726 N N . ASP A 1 89 ? 3.930 -5.676 0.386 1.00 96.69 89 ASP A N 1
ATOM 727 C CA . ASP A 1 89 ? 5.363 -5.451 0.176 1.00 96.69 89 ASP A CA 1
ATOM 728 C C . ASP A 1 89 ? 5.883 -6.567 -0.732 1.00 96.69 89 ASP A C 1
ATOM 730 O O . ASP A 1 89 ? 5.935 -7.741 -0.339 1.00 96.69 89 ASP A O 1
ATOM 734 N N . TYR A 1 90 ? 6.218 -6.205 -1.968 1.00 95.62 90 TYR A N 1
ATOM 735 C CA . TYR A 1 90 ? 6.684 -7.159 -2.966 1.00 95.62 90 TYR A CA 1
ATOM 736 C C . TYR A 1 90 ? 8.114 -7.629 -2.711 1.00 95.62 90 TYR A C 1
ATOM 738 O O . TYR A 1 90 ? 8.409 -8.794 -2.967 1.00 95.62 90 TYR A O 1
ATOM 746 N N . ARG A 1 91 ? 8.972 -6.779 -2.136 1.00 91.69 91 ARG A N 1
ATOM 747 C CA . ARG A 1 91 ? 10.367 -7.129 -1.837 1.00 91.69 91 ARG A CA 1
ATOM 748 C C . ARG A 1 91 ? 10.460 -8.093 -0.662 1.00 91.69 91 ARG A C 1
ATOM 750 O O . ARG A 1 91 ? 11.196 -9.069 -0.717 1.00 91.69 91 ARG A O 1
ATOM 757 N N . LYS A 1 92 ? 9.681 -7.849 0.398 1.00 93.12 92 LYS A N 1
ATOM 758 C CA . LYS A 1 92 ? 9.654 -8.709 1.602 1.00 93.12 92 LYS A CA 1
ATOM 759 C C . LYS A 1 92 ? 8.645 -9.858 1.503 1.00 93.12 92 LYS A C 1
ATOM 761 O O . LYS A 1 92 ? 8.528 -10.646 2.438 1.00 93.12 92 LYS A O 1
ATOM 766 N N . ASN A 1 93 ? 7.886 -9.933 0.408 1.00 93.06 93 ASN A N 1
ATOM 767 C CA . ASN A 1 93 ? 6.781 -10.870 0.205 1.00 93.06 93 ASN A CA 1
ATOM 768 C C . ASN A 1 93 ? 5.752 -10.881 1.362 1.00 93.06 93 ASN A C 1
ATOM 770 O O . ASN A 1 93 ? 5.135 -11.903 1.666 1.00 93.06 93 ASN A O 1
ATOM 774 N N . LYS A 1 94 ? 5.525 -9.730 2.001 1.00 94.94 94 LYS A N 1
ATOM 775 C CA . LYS A 1 94 ? 4.579 -9.569 3.118 1.00 94.94 94 LYS A CA 1
ATOM 776 C C . LYS A 1 94 ? 3.308 -8.889 2.644 1.00 94.94 94 LYS A C 1
ATOM 778 O O . LYS A 1 94 ? 3.344 -8.065 1.740 1.00 94.94 94 LYS A O 1
ATOM 783 N N . HIS A 1 95 ? 2.170 -9.230 3.237 1.00 96.19 95 HIS A N 1
ATOM 784 C CA . HIS A 1 95 ? 0.923 -8.534 2.941 1.00 96.19 95 HIS A CA 1
ATOM 785 C C . HIS A 1 95 ? 0.015 -8.456 4.160 1.00 96.19 95 HIS A C 1
ATOM 787 O O . HIS A 1 95 ? 0.056 -9.327 5.027 1.00 96.19 95 HIS A O 1
ATOM 793 N N . ILE A 1 96 ? -0.835 -7.435 4.178 1.00 96.00 96 ILE A N 1
ATOM 794 C CA . ILE A 1 96 ? -1.954 -7.322 5.108 1.00 96.00 96 ILE A CA 1
ATOM 795 C C . ILE A 1 96 ? -3.219 -6.960 4.342 1.00 96.00 96 ILE A C 1
ATOM 797 O O . ILE A 1 96 ? -3.176 -6.269 3.326 1.00 96.00 96 ILE A O 1
ATOM 801 N N . ILE A 1 97 ? -4.354 -7.443 4.835 1.00 95.69 97 ILE A N 1
ATOM 802 C CA . ILE A 1 97 ? -5.674 -7.111 4.305 1.00 95.69 97 ILE A CA 1
ATOM 803 C C . ILE A 1 97 ? -6.481 -6.530 5.456 1.00 95.69 97 ILE A C 1
ATOM 805 O O . ILE A 1 97 ? -6.590 -7.153 6.512 1.00 95.69 97 ILE A O 1
ATOM 809 N N . LYS A 1 98 ? -7.051 -5.342 5.254 1.00 94.19 98 LYS A N 1
ATOM 810 C CA . LYS A 1 98 ? -7.946 -4.701 6.218 1.00 94.19 98 LYS A CA 1
ATOM 811 C C . LYS A 1 98 ? -9.291 -4.406 5.575 1.00 94.19 98 LYS A C 1
ATOM 813 O O . LYS A 1 98 ? -9.362 -3.861 4.479 1.00 94.19 98 LYS A O 1
ATOM 818 N N . THR A 1 99 ? -10.370 -4.740 6.273 1.00 95.06 99 THR A N 1
ATOM 819 C CA . THR A 1 99 ? -11.715 -4.291 5.898 1.00 95.06 99 THR A CA 1
ATOM 820 C C . THR A 1 99 ? -11.801 -2.784 6.113 1.00 95.06 99 THR A C 1
ATOM 822 O O . THR A 1 99 ? -11.510 -2.312 7.211 1.00 95.06 99 THR A O 1
ATOM 825 N N . LEU A 1 100 ? -12.243 -2.028 5.105 1.00 94.2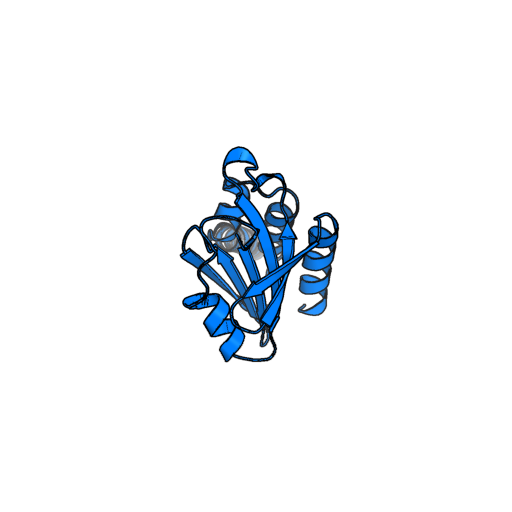5 100 LEU A N 1
ATOM 826 C CA . LEU A 1 100 ? -12.234 -0.560 5.141 1.00 94.25 100 LEU A CA 1
ATOM 827 C C . LEU A 1 100 ? -13.009 -0.001 6.340 1.00 94.25 100 LEU A C 1
ATOM 829 O O . LEU A 1 100 ? -12.559 0.940 6.979 1.00 94.25 100 LEU A O 1
ATOM 833 N N . LYS A 1 101 ? -14.137 -0.628 6.700 1.00 91.88 101 LYS A N 1
ATOM 834 C CA . LYS A 1 101 ? -14.966 -0.239 7.857 1.00 91.88 101 LYS A CA 1
ATOM 835 C C . LYS A 1 101 ? -14.274 -0.415 9.217 1.00 91.88 101 LYS A C 1
ATOM 837 O O . LYS A 1 101 ? -14.737 0.154 10.194 1.00 91.88 101 LYS A O 1
ATOM 842 N N . LYS A 1 102 ? -13.213 -1.226 9.291 1.00 89.19 102 LYS A N 1
ATOM 843 C CA . LYS A 1 102 ? -12.471 -1.543 10.525 1.00 89.19 102 LYS A CA 1
ATOM 844 C C . LYS A 1 102 ? -11.119 -0.829 10.606 1.00 89.19 102 LYS A C 1
ATOM 846 O O . LYS A 1 102 ? -10.339 -1.103 11.514 1.00 89.19 102 LYS A O 1
ATOM 851 N N . ILE A 1 103 ? -10.804 0.034 9.641 1.00 91.62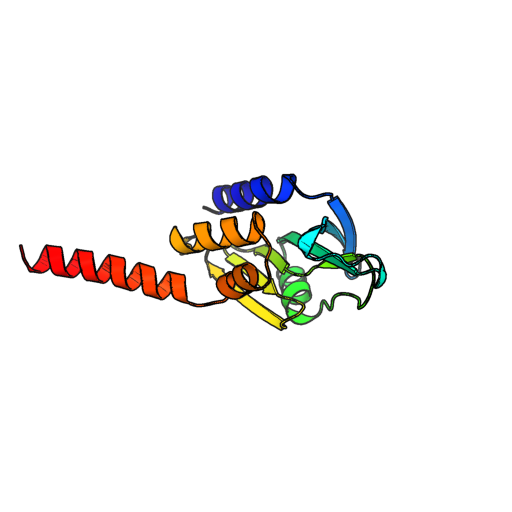 103 ILE A N 1
ATOM 852 C CA . ILE A 1 103 ? -9.568 0.810 9.669 1.00 91.62 103 ILE A CA 1
ATOM 853 C C . ILE A 1 103 ? -9.702 1.909 10.727 1.00 91.62 103 ILE A C 1
ATOM 855 O O . ILE A 1 103 ? -10.587 2.756 10.652 1.00 91.62 103 ILE A O 1
ATOM 859 N N . ASN A 1 104 ? -8.819 1.857 11.721 1.00 89.44 104 ASN A N 1
ATOM 860 C CA . ASN A 1 104 ? -8.739 2.823 12.810 1.00 89.44 104 ASN A CA 1
ATOM 861 C C . ASN A 1 104 ? -7.814 4.002 12.453 1.00 89.44 104 ASN A C 1
ATOM 863 O O . ASN A 1 104 ? -7.095 3.986 11.447 1.00 89.44 104 ASN A O 1
ATOM 867 N N . LYS A 1 105 ? -7.825 5.035 13.299 1.00 90.38 105 LYS A N 1
ATOM 868 C CA . LYS A 1 105 ? -7.034 6.254 13.092 1.00 90.38 105 LYS A CA 1
ATOM 869 C C . LYS A 1 105 ? -5.530 5.980 13.162 1.00 90.38 105 LYS A C 1
ATOM 871 O O . LYS A 1 105 ? -4.778 6.534 12.363 1.00 90.38 105 LYS A O 1
ATOM 876 N N . THR A 1 106 ? -5.095 5.106 14.064 1.00 91.38 106 THR A N 1
ATOM 877 C CA . THR A 1 106 ? -3.678 4.751 14.223 1.00 91.38 106 THR A CA 1
ATOM 878 C C . THR A 1 106 ? -3.105 4.118 12.957 1.00 91.38 106 THR A C 1
ATOM 880 O O . THR A 1 106 ? -2.034 4.504 12.490 1.00 91.38 106 THR A O 1
ATOM 883 N N . PHE A 1 107 ? -3.850 3.216 12.322 1.00 94.25 107 PHE A N 1
ATOM 884 C CA . PHE A 1 107 ? -3.473 2.623 11.047 1.00 94.25 107 PHE A CA 1
ATOM 885 C C . PHE A 1 107 ? -3.430 3.660 9.920 1.00 94.25 107 PHE A C 1
ATOM 887 O O . PHE A 1 107 ? -2.503 3.637 9.115 1.00 94.25 107 PHE A O 1
ATOM 894 N N . LEU A 1 108 ? -4.384 4.597 9.865 1.00 94.00 108 LEU A N 1
ATOM 895 C CA . LEU A 1 108 ? -4.345 5.682 8.876 1.00 94.00 108 LEU A CA 1
ATOM 896 C C . LEU A 1 108 ? -3.110 6.569 9.044 1.00 94.00 108 LEU A C 1
ATOM 898 O O . LEU A 1 108 ? -2.494 6.939 8.049 1.00 94.00 108 LEU A O 1
ATOM 902 N N . ASN A 1 109 ? -2.715 6.870 10.282 1.00 93.69 109 ASN A N 1
ATOM 903 C CA . ASN A 1 109 ? -1.499 7.634 10.557 1.00 93.69 109 ASN A CA 1
ATOM 904 C C . ASN A 1 109 ? -0.244 6.878 10.107 1.00 93.69 109 ASN A C 1
ATOM 906 O O . ASN A 1 109 ? 0.632 7.478 9.489 1.00 93.69 109 ASN A O 1
ATOM 910 N N . LYS A 1 110 ? -0.176 5.564 10.360 1.00 94.50 110 LYS A N 1
ATOM 911 C CA . LYS A 1 110 ? 0.905 4.711 9.846 1.00 94.50 110 LYS A CA 1
ATOM 912 C C . LYS A 1 110 ? 0.963 4.712 8.325 1.00 94.50 110 LYS A C 1
ATOM 914 O O . LYS A 1 110 ? 2.037 4.901 7.768 1.00 94.50 110 LYS A O 1
ATOM 919 N N . LEU A 1 111 ? -0.180 4.508 7.666 1.00 96.31 111 LEU A N 1
ATOM 920 C CA . LEU A 1 111 ? -0.274 4.511 6.208 1.00 96.31 111 LEU A CA 1
ATOM 921 C C . LEU A 1 111 ? 0.183 5.855 5.646 1.00 96.31 111 LEU A C 1
ATOM 923 O O . LEU A 1 111 ? 1.044 5.881 4.778 1.00 96.31 111 LEU A O 1
ATOM 927 N N . LYS A 1 112 ? -0.331 6.961 6.189 1.00 96.06 112 LYS A N 1
ATOM 928 C CA . LYS A 1 112 ? 0.079 8.306 5.791 1.00 96.06 112 LYS A CA 1
ATOM 929 C C . LYS A 1 112 ? 1.587 8.496 5.946 1.00 96.06 112 LYS A C 1
ATOM 931 O O . LYS A 1 112 ? 2.227 8.917 4.997 1.00 96.06 112 LYS A O 1
ATOM 936 N N . LYS A 1 113 ? 2.151 8.141 7.104 1.00 95.81 113 LYS A N 1
ATOM 937 C CA . LYS A 1 113 ? 3.586 8.295 7.368 1.00 95.81 113 LYS A CA 1
ATOM 938 C C . LYS A 1 113 ? 4.444 7.452 6.422 1.00 95.81 113 LYS A C 1
ATOM 940 O O . LYS A 1 113 ? 5.447 7.937 5.923 1.00 95.81 113 LYS A O 1
ATOM 945 N N . ALA A 1 114 ? 4.034 6.216 6.140 1.00 96.38 114 ALA A N 1
ATOM 946 C CA . ALA A 1 114 ? 4.720 5.351 5.182 1.00 96.38 114 ALA A CA 1
ATOM 947 C C . ALA A 1 114 ? 4.665 5.892 3.744 1.00 96.38 114 ALA A C 1
ATOM 949 O O . ALA A 1 114 ? 5.593 5.657 2.979 1.00 96.38 114 ALA A O 1
ATOM 950 N N . LEU A 1 115 ? 3.591 6.604 3.389 1.00 96.75 115 LEU A N 1
ATOM 951 C CA . LEU A 1 115 ? 3.431 7.240 2.083 1.00 96.75 115 LEU A CA 1
ATOM 952 C C . LEU A 1 115 ? 4.136 8.589 1.966 1.00 96.75 115 LEU A C 1
ATOM 954 O O . LEU A 1 115 ? 4.513 8.935 0.861 1.00 96.75 115 LEU A O 1
ATOM 958 N N . SER A 1 116 ? 4.270 9.357 3.049 1.00 95.50 116 SER A N 1
ATOM 959 C CA . SER A 1 116 ? 4.906 10.680 3.023 1.00 95.50 116 SER A CA 1
ATOM 960 C C . SER A 1 116 ? 6.411 10.628 3.289 1.00 95.50 116 SER A C 1
ATOM 962 O O . SER A 1 116 ? 7.146 11.475 2.800 1.00 95.50 116 SER A O 1
ATOM 964 N N . GLU A 1 117 ? 6.863 9.657 4.087 1.00 95.69 117 GLU A N 1
ATOM 965 C CA . GLU A 1 117 ? 8.259 9.461 4.498 1.00 95.69 117 GLU A CA 1
ATOM 966 C C . GLU A 1 117 ? 8.656 7.983 4.287 1.00 95.69 117 GLU A C 1
ATOM 968 O O . GLU A 1 117 ? 8.713 7.198 5.245 1.00 95.69 117 GLU A O 1
ATOM 973 N N . PRO A 1 118 ? 8.880 7.549 3.037 1.00 94.12 118 PRO A N 1
ATOM 974 C CA . PRO A 1 118 ? 9.023 6.140 2.679 1.00 94.12 118 PRO A CA 1
ATOM 975 C C . PRO A 1 118 ? 10.414 5.575 3.008 1.00 94.12 118 PRO A C 1
ATOM 977 O O . PRO A 1 118 ? 11.223 5.299 2.130 1.00 94.12 118 PRO A O 1
ATOM 980 N N . SER A 1 119 ? 10.686 5.349 4.294 1.00 94.69 119 SER A N 1
ATOM 981 C CA . SER A 1 119 ? 11.869 4.617 4.766 1.00 94.69 119 SER A CA 1
ATOM 982 C C . SER A 1 119 ? 11.574 3.129 4.963 1.00 94.69 119 SER A C 1
ATOM 984 O O . SER A 1 119 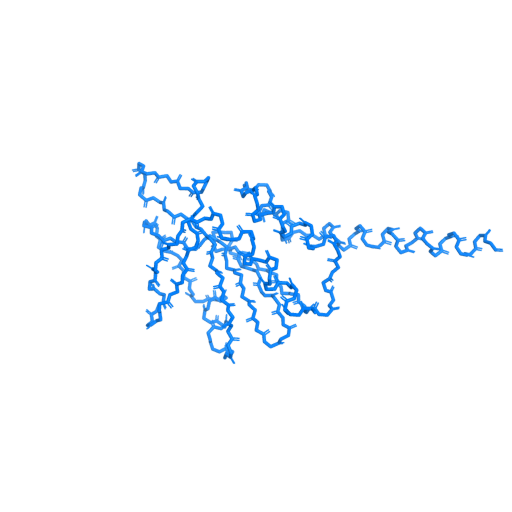? 10.435 2.739 5.232 1.00 94.69 119 SER A O 1
ATOM 986 N N . ASP A 1 120 ? 12.599 2.272 4.923 1.00 92.31 120 ASP A N 1
ATOM 987 C CA . ASP A 1 120 ? 12.433 0.836 5.201 1.00 92.31 120 ASP A CA 1
ATOM 988 C C . ASP A 1 120 ? 11.801 0.563 6.582 1.00 92.31 120 ASP A C 1
ATOM 990 O O . ASP A 1 120 ? 11.061 -0.414 6.748 1.00 92.31 120 ASP A O 1
ATOM 994 N N . GLU A 1 121 ? 12.051 1.441 7.560 1.00 93.88 121 GLU A N 1
ATOM 995 C CA . GLU A 1 121 ? 11.432 1.399 8.886 1.00 93.88 121 GLU A CA 1
ATOM 996 C C . GLU A 1 121 ? 9.928 1.705 8.816 1.00 93.88 121 GLU A C 1
ATOM 998 O O . GLU A 1 121 ? 9.116 0.904 9.289 1.00 93.88 121 GLU A O 1
ATOM 1003 N N . ASN A 1 122 ? 9.537 2.829 8.203 1.00 95.38 122 ASN A N 1
ATOM 1004 C CA . ASN A 1 122 ? 8.131 3.229 8.089 1.00 95.38 122 ASN A CA 1
ATOM 1005 C C . ASN A 1 122 ? 7.332 2.227 7.240 1.00 95.38 122 ASN A C 1
ATOM 1007 O O . ASN A 1 122 ? 6.212 1.859 7.605 1.00 95.38 122 ASN A O 1
ATOM 1011 N N . LEU A 1 123 ? 7.933 1.708 6.165 1.00 95.31 123 LEU A N 1
ATOM 1012 C CA . LEU A 1 123 ? 7.357 0.640 5.353 1.00 95.31 123 LEU A CA 1
ATOM 1013 C C . LEU A 1 123 ? 7.184 -0.648 6.159 1.00 95.31 123 LEU A C 1
ATOM 1015 O O . LEU A 1 123 ? 6.141 -1.286 6.068 1.00 95.31 123 LEU A O 1
ATOM 1019 N N . SER A 1 124 ? 8.160 -1.032 6.988 1.00 93.56 124 SER A N 1
ATOM 1020 C CA . SER A 1 124 ? 8.036 -2.218 7.843 1.00 93.56 124 SER A CA 1
ATOM 1021 C C . SER A 1 124 ? 6.928 -2.062 8.893 1.00 93.56 124 SER A C 1
ATOM 1023 O O . SER A 1 124 ? 6.149 -2.996 9.101 1.00 93.56 124 SER A O 1
ATOM 1025 N N . LYS A 1 125 ? 6.806 -0.877 9.511 1.00 93.50 125 LYS A N 1
ATOM 1026 C CA . LYS A 1 125 ? 5.767 -0.567 10.515 1.00 93.50 125 LYS A CA 1
ATOM 1027 C C . LYS A 1 125 ? 4.342 -0.665 9.972 1.00 93.50 125 LYS A C 1
ATOM 1029 O O . LYS A 1 125 ? 3.402 -0.958 10.717 1.00 93.50 125 LYS A O 1
ATOM 1034 N N . LEU A 1 126 ? 4.168 -0.464 8.666 1.00 93.69 126 LEU A N 1
ATOM 1035 C CA . LEU A 1 126 ? 2.880 -0.603 7.989 1.00 93.69 126 LEU A CA 1
ATOM 1036 C C . LEU A 1 126 ? 2.300 -2.025 8.094 1.00 93.69 126 LEU A C 1
ATOM 1038 O O . LEU A 1 126 ? 1.081 -2.188 8.082 1.00 93.69 126 LEU A O 1
ATOM 1042 N N . PHE A 1 127 ? 3.161 -3.040 8.226 1.00 93.69 127 PHE A N 1
ATOM 1043 C CA . PHE A 1 127 ? 2.779 -4.457 8.297 1.00 93.69 127 PHE A CA 1
ATOM 1044 C C . PHE A 1 127 ? 2.834 -5.043 9.714 1.00 93.69 127 PHE A C 1
ATOM 1046 O O . PHE A 1 127 ? 2.489 -6.213 9.898 1.00 93.69 127 PHE A O 1
ATOM 1053 N N . ASP A 1 128 ? 3.273 -4.273 10.711 1.00 89.62 128 ASP A N 1
ATOM 1054 C CA . ASP A 1 128 ? 3.263 -4.718 12.104 1.00 89.62 128 ASP A CA 1
ATOM 1055 C C . ASP A 1 128 ? 1.862 -4.569 12.744 1.00 89.62 128 ASP A C 1
ATOM 1057 O O . ASP A 1 128 ? 0.937 -4.015 12.149 1.00 89.62 128 ASP A O 1
ATOM 1061 N N . ARG A 1 129 ? 1.693 -5.084 13.971 1.00 86.38 129 ARG A N 1
ATOM 1062 C CA . ARG A 1 129 ? 0.415 -5.055 14.714 1.00 86.38 129 ARG A CA 1
ATOM 1063 C C . ARG A 1 129 ? 0.310 -3.930 15.751 1.00 86.38 129 ARG A C 1
ATOM 1065 O O . ARG A 1 129 ? -0.615 -3.955 16.561 1.00 86.38 129 ARG A O 1
ATOM 1072 N N . SER A 1 130 ? 1.230 -2.965 15.770 1.00 84.88 130 SER A N 1
ATOM 1073 C CA . SER A 1 130 ? 1.263 -1.931 16.818 1.00 84.88 130 SER A CA 1
ATOM 1074 C C . SER A 1 130 ? -0.002 -1.069 16.862 1.00 84.88 130 SER A C 1
ATOM 1076 O O . SER A 1 130 ? -0.419 -0.685 17.946 1.00 84.88 130 SER A O 1
ATOM 1078 N N . ASP A 1 131 ? -0.701 -0.877 15.738 1.00 83.19 131 ASP A N 1
ATOM 1079 C CA . ASP A 1 131 ? -1.990 -0.174 15.705 1.00 83.19 131 ASP A CA 1
ATOM 1080 C C . ASP A 1 131 ? -3.099 -0.924 16.449 1.00 83.19 131 ASP A C 1
ATOM 1082 O O . ASP A 1 131 ? -3.967 -0.304 17.050 1.00 83.19 131 ASP A O 1
ATOM 1086 N N . VAL A 1 132 ? -3.073 -2.257 16.437 1.00 84.75 132 VAL A N 1
ATOM 1087 C CA . VAL A 1 132 ? -4.046 -3.070 17.180 1.00 84.75 132 VAL A CA 1
ATOM 1088 C C . VAL A 1 132 ? -3.766 -2.993 18.678 1.00 84.75 132 VAL A C 1
ATOM 1090 O O . VAL A 1 132 ? -4.693 -2.885 19.476 1.00 84.75 132 VAL A O 1
ATOM 1093 N N . ILE A 1 133 ? -2.485 -3.033 19.053 1.00 84.56 133 ILE A N 1
ATOM 1094 C CA . ILE A 1 133 ? -2.046 -2.946 20.449 1.00 84.56 133 ILE A CA 1
ATOM 1095 C C . ILE A 1 133 ? -2.393 -1.568 21.025 1.00 84.56 133 ILE A C 1
ATOM 1097 O O . ILE A 1 133 ? -2.954 -1.482 22.113 1.00 84.56 133 ILE A O 1
ATOM 1101 N N . GLU A 1 134 ? -2.114 -0.495 20.288 1.00 86.38 134 GLU A N 1
ATOM 1102 C CA . GLU A 1 134 ? -2.409 0.873 20.719 1.00 86.38 134 GLU A CA 1
ATOM 1103 C C . GLU A 1 134 ? -3.915 1.099 20.921 1.00 86.38 134 GLU A C 1
ATOM 1105 O O . GLU A 1 134 ? -4.330 1.592 21.969 1.00 86.38 134 GLU A O 1
ATOM 1110 N N . GLU A 1 135 ? -4.752 0.655 19.978 1.00 86.00 135 GLU A N 1
ATOM 1111 C CA . GLU A 1 135 ? -6.213 0.727 20.121 1.00 86.00 135 GLU A CA 1
ATOM 1112 C C . GLU A 1 135 ? -6.728 -0.089 21.311 1.00 86.00 135 GLU A C 1
ATOM 1114 O O . GLU A 1 135 ? -7.629 0.356 22.026 1.00 86.00 135 GLU A O 1
ATOM 1119 N N . PHE A 1 136 ? -6.137 -1.259 21.573 1.00 88.31 136 PHE A N 1
ATOM 1120 C CA . PHE A 1 136 ? -6.471 -2.044 22.757 1.00 88.31 136 PHE A CA 1
ATOM 1121 C C . PHE A 1 136 ? -6.182 -1.265 24.046 1.00 88.31 136 PHE A C 1
ATOM 1123 O O . PHE A 1 136 ? -7.042 -1.209 24.924 1.00 88.31 136 PHE A O 1
ATOM 1130 N N . TYR A 1 137 ? -5.023 -0.608 24.153 1.00 90.12 137 TYR A N 1
ATOM 1131 C CA . TYR A 1 137 ? -4.694 0.214 25.323 1.00 90.12 137 TYR A CA 1
ATOM 1132 C C . TYR A 1 137 ? -5.624 1.420 25.479 1.00 90.12 137 TYR A C 1
ATOM 1134 O O . TYR A 1 137 ? -6.023 1.739 26.602 1.00 90.12 137 TYR A O 1
ATOM 1142 N N . ILE A 1 138 ? -6.017 2.065 24.375 1.00 87.75 138 ILE A N 1
ATOM 1143 C CA . ILE A 1 138 ? -7.001 3.157 24.391 1.00 87.75 138 ILE A CA 1
ATOM 1144 C C . ILE A 1 138 ? -8.341 2.658 24.945 1.00 87.75 138 ILE A C 1
ATOM 1146 O O . ILE A 1 138 ? -8.934 3.309 25.809 1.00 87.75 138 ILE A O 1
ATOM 1150 N N . LEU A 1 139 ? -8.815 1.501 24.476 1.00 90.12 139 LEU A N 1
ATOM 1151 C CA . LEU A 1 139 ? -10.069 0.908 24.936 1.00 90.12 139 LEU A CA 1
ATOM 1152 C C . LEU A 1 139 ? -9.990 0.485 26.406 1.00 90.12 139 LEU A C 1
ATOM 1154 O O . LEU A 1 139 ? -10.886 0.806 27.185 1.00 90.12 139 LEU A O 1
ATOM 1158 N N . TYR A 1 140 ? -8.902 -0.181 26.794 1.00 92.56 140 TYR A N 1
ATOM 1159 C CA . TYR A 1 140 ? -8.655 -0.607 28.167 1.00 92.56 140 TYR A CA 1
ATOM 1160 C C . TYR A 1 140 ? -8.672 0.578 29.137 1.00 92.56 140 TYR A C 1
ATOM 1162 O O . TYR A 1 140 ? -9.346 0.523 30.166 1.00 92.56 140 TYR A O 1
ATOM 1170 N N . LYS A 1 141 ? -7.987 1.678 28.794 1.00 92.56 141 LYS A N 1
ATOM 1171 C CA . LYS A 1 141 ? -7.954 2.884 29.629 1.00 92.56 141 LYS A CA 1
ATOM 1172 C C . LYS A 1 141 ? -9.356 3.468 29.828 1.00 92.56 141 LYS A C 1
ATOM 1174 O O . LYS A 1 141 ? -9.733 3.738 30.964 1.00 92.56 141 LYS A O 1
ATOM 1179 N N . LYS A 1 142 ? -10.147 3.579 28.755 1.00 92.44 142 LYS A N 1
ATOM 1180 C CA . LYS A 1 142 ? -11.536 4.067 28.821 1.00 92.44 142 LYS A CA 1
ATOM 1181 C C . LYS A 1 142 ? -12.432 3.170 29.674 1.00 92.44 142 LYS A C 1
ATOM 1183 O O . LYS A 1 142 ? -13.202 3.675 30.482 1.00 92.44 142 LYS A O 1
ATOM 1188 N N . ALA A 1 143 ? -12.328 1.852 29.509 1.00 93.81 143 ALA A N 1
ATOM 1189 C CA . ALA A 1 143 ? -13.112 0.896 30.287 1.00 93.81 143 ALA A CA 1
ATOM 1190 C C . ALA A 1 143 ? -12.757 0.962 31.778 1.00 93.81 143 ALA A C 1
ATOM 1192 O O . ALA A 1 143 ? -13.645 1.011 32.624 1.00 93.81 143 ALA A O 1
ATOM 1193 N N . ARG A 1 144 ? -11.460 1.034 32.102 1.00 94.25 144 ARG A N 1
ATOM 1194 C CA . ARG A 1 144 ? -10.988 1.205 33.479 1.00 94.25 144 ARG A CA 1
ATOM 1195 C C . ARG A 1 144 ? -11.500 2.509 34.095 1.00 94.25 144 ARG A C 1
ATOM 1197 O O . ARG A 1 144 ? -11.964 2.488 35.225 1.00 94.25 144 ARG A O 1
ATOM 1204 N N . GLU A 1 145 ? -11.422 3.628 33.377 1.00 93.50 145 GLU A N 1
ATOM 1205 C CA . GLU A 1 145 ? -11.940 4.922 33.851 1.00 93.50 145 GLU A CA 1
ATOM 1206 C C . GLU A 1 145 ? -13.458 4.904 34.069 1.00 93.50 145 GLU A C 1
ATOM 1208 O O . GLU A 1 145 ? -13.942 5.543 34.997 1.00 93.50 145 GLU A O 1
ATOM 1213 N N . TYR A 1 146 ? -14.202 4.173 33.235 1.00 93.50 146 TYR A N 1
ATOM 1214 C CA . TYR A 1 146 ? -15.646 4.006 33.384 1.00 93.50 146 TYR A CA 1
ATOM 1215 C C . TYR A 1 146 ? -16.016 3.155 34.605 1.00 93.50 146 TYR A C 1
ATOM 1217 O O . TYR A 1 146 ? -1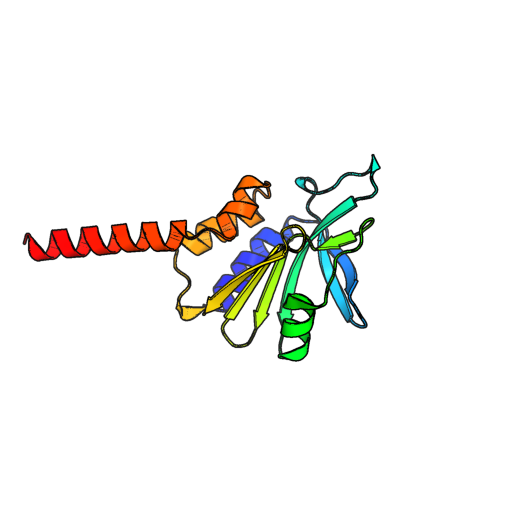6.932 3.519 35.324 1.00 93.50 146 TYR A O 1
ATOM 1225 N N . LEU A 1 147 ? -15.299 2.052 34.850 1.00 93.19 147 LEU A N 1
ATOM 1226 C CA . LEU A 1 147 ? -15.560 1.142 35.976 1.00 93.19 147 LEU A CA 1
ATOM 1227 C C . LEU A 1 147 ? -15.091 1.681 37.337 1.00 93.19 147 LEU A C 1
ATOM 1229 O O . LEU A 1 147 ? -15.505 1.166 38.369 1.00 93.19 147 LEU A O 1
ATOM 1233 N N . LEU A 1 148 ? -14.177 2.655 37.344 1.00 89.00 148 LEU A N 1
ATOM 1234 C CA . LEU A 1 148 ? -13.695 3.328 38.557 1.00 89.00 148 LEU A CA 1
ATOM 1235 C C . LEU A 1 148 ? -14.508 4.590 38.906 1.00 89.00 148 LEU A C 1
ATOM 1237 O O . LEU A 1 148 ? -14.151 5.289 39.856 1.00 89.00 148 LEU A O 1
ATOM 1241 N N . LYS A 1 149 ? -15.554 4.892 38.132 1.00 57.09 149 LYS A N 1
ATOM 1242 C CA . LYS A 1 149 ? -16.597 5.871 38.456 1.00 57.09 149 LYS A CA 1
ATOM 1243 C C . LYS A 1 149 ? -17.854 5.148 38.917 1.00 57.09 149 LYS A C 1
ATOM 1245 O O . LYS A 1 149 ? -18.593 5.779 39.700 1.00 57.09 149 LYS A O 1
#

pLDDT: mean 93.26, std 4.68, range [57.09, 98.25]

Sequence (149 aa):
MKFEISKLIEKELKNYSKKDIKISDKRYTLHVVPELCDEDLNIFEGFLFVEADNKSEVSYLKTRYKPPVSGYASRIGIILYDGHLLLKDYRKNKHIIKTLKKINKTFLNKLKKALSEPSDENLSKLFDRSDVIEEFYILYKKAREYLLK

Radius of gyration: 16.98 Å; chains: 1; bounding box: 40×28×59 Å

Secondary structure (DSSP, 8-state):
-HHHHHHHHHHHHTTSEEEEEEETTEEEEEEEEEEEEETTTTEEEEEEEEE--SHHHHHIIIII----SSEEEEEEEEEEETTEEEEEETTTTEEEEEEGGG--HHHHHHHHHHHHS--HHHHHHTTSSHHHHHHHHHHHHHHHHHHT-